Protein AF-A0A6A4H707-F1 (afdb_monomer)

Solvent-accessible surface area (backbone atoms only — not comparable to full-atom values): 4580 Å² total; per-residue (Å²): 111,70,75,61,55,54,73,74,42,97,46,69,77,78,44,74,48,73,55,83,44,72,50,46,94,70,74,72,66,71,91,64,78,84,57,60,93,97,51,85,66,78,84,84,80,76,89,64,88,66,73,68,53,73,45,57,37,32,30,38,84,87,46,76,78,48,104

Sequence (67 aa):
YMLCIAKLAPWLDMLLFIDEAACNAKTVLQKFGRAKCGHRCVQQRQFIRGERVSVLPAININRIVAY

Foldseek 3Di:
DVVVVVVVDPDQQVDKDKDKDKDFPPVPPVPDADDDPPDDRDDDDDPDVTDIDIDTWIDTPPGTPGD

Organism: NCBI:txid1447944

Secondary structure (DSSP, 8-state):
-HHHHTTT-SSGGG--EE--EEE-TT----SS----TTS-------------EEE--EE-SS-EEE-

Radius of gyration: 20.19 Å; Cα contacts (8 Å, |Δi|>4): 66; chains: 1; bounding box: 46×28×46 Å

Structure (mmCIF, N/CA/C/O backbone):
data_AF-A0A6A4H707-F1
#
_entry.id   AF-A0A6A4H707-F1
#
loop_
_atom_site.group_PDB
_atom_site.id
_atom_site.type_symbol
_atom_site.label_atom_id
_atom_site.label_alt_id
_atom_site.label_comp_id
_atom_site.label_asym_id
_atom_site.label_entity_id
_atom_site.label_seq_id
_atom_site.pdbx_PDB_ins_code
_atom_site.Cartn_x
_atom_site.Cartn_y
_atom_site.Cartn_z
_atom_site.occupancy
_atom_site.B_iso_or_equiv
_atom_site.auth_seq_id
_atom_site.auth_comp_id
_atom_site.auth_asym_id
_atom_site.auth_atom_id
_atom_site.pdbx_PDB_model_num
ATOM 1 N N . TYR A 1 1 ? 15.436 10.511 -3.875 1.00 60.94 1 TYR A N 1
ATOM 2 C CA . TYR A 1 1 ? 15.979 9.190 -4.251 1.00 60.94 1 TYR A CA 1
ATOM 3 C C . TYR A 1 1 ? 15.201 8.572 -5.416 1.00 60.94 1 TYR A C 1
ATOM 5 O O . TYR A 1 1 ? 15.783 8.407 -6.477 1.00 60.94 1 TYR A O 1
ATOM 13 N N . MET A 1 2 ? 13.882 8.368 -5.289 1.00 68.12 2 MET A N 1
ATOM 14 C CA . MET A 1 2 ? 12.997 7.861 -6.363 1.00 68.12 2 MET A CA 1
ATOM 15 C C . MET A 1 2 ? 13.129 8.593 -7.715 1.00 68.12 2 MET A C 1
ATOM 17 O O . MET A 1 2 ? 13.313 7.954 -8.745 1.00 68.12 2 MET A O 1
ATOM 21 N N . LEU A 1 3 ? 13.141 9.933 -7.715 1.00 69.00 3 LEU A N 1
ATOM 22 C CA . LEU A 1 3 ? 13.313 10.734 -8.940 1.00 69.00 3 LEU A CA 1
ATOM 23 C C . LEU A 1 3 ? 14.680 10.549 -9.624 1.00 69.00 3 LEU A C 1
ATOM 25 O O . LEU A 1 3 ? 14.797 10.804 -10.817 1.00 69.00 3 LEU A O 1
ATOM 29 N N . CYS A 1 4 ? 15.718 10.121 -8.898 1.00 74.94 4 CYS A N 1
ATOM 30 C CA . CYS A 1 4 ? 17.024 9.830 -9.494 1.00 74.94 4 CYS A CA 1
ATOM 31 C C . CYS A 1 4 ? 17.030 8.458 -10.178 1.00 74.94 4 CYS A C 1
ATOM 33 O O 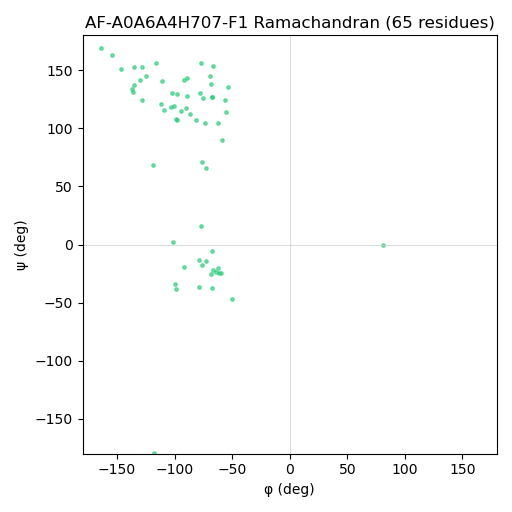. CYS A 1 4 ? 17.614 8.322 -11.245 1.00 74.94 4 CYS A O 1
ATOM 35 N N . ILE A 1 5 ? 16.339 7.471 -9.601 1.00 73.19 5 ILE A N 1
ATOM 36 C CA . ILE A 1 5 ? 16.183 6.132 -10.191 1.0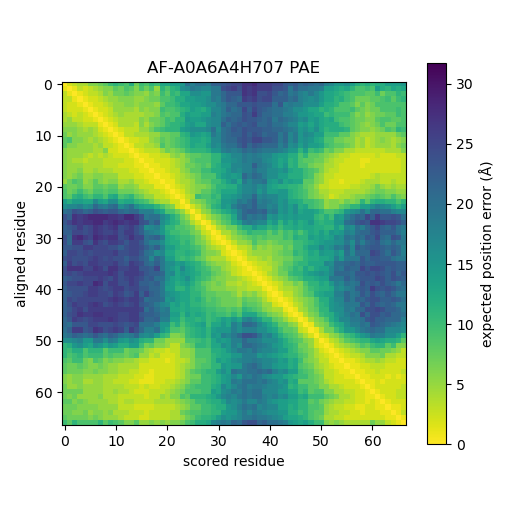0 73.19 5 ILE A CA 1
ATOM 37 C C . ILE A 1 5 ? 15.336 6.202 -11.465 1.00 73.19 5 ILE A C 1
ATOM 39 O O . ILE A 1 5 ? 15.668 5.561 -12.456 1.00 73.19 5 ILE A O 1
ATOM 43 N N . ALA A 1 6 ? 14.312 7.059 -11.486 1.00 72.00 6 ALA A N 1
ATOM 44 C CA . ALA A 1 6 ? 13.500 7.291 -12.680 1.00 72.00 6 ALA A CA 1
ATOM 45 C C . ALA A 1 6 ? 14.309 7.813 -13.882 1.00 72.00 6 ALA A C 1
ATOM 47 O O . ALA A 1 6 ? 13.914 7.588 -15.016 1.00 72.00 6 ALA A O 1
ATOM 48 N N . LYS A 1 7 ? 15.461 8.465 -13.660 1.00 79.94 7 LYS A N 1
ATOM 49 C CA . LYS A 1 7 ? 16.354 8.908 -14.746 1.00 79.94 7 LYS A CA 1
ATOM 50 C C . LYS A 1 7 ? 17.169 7.770 -15.368 1.00 79.94 7 LYS A C 1
ATOM 52 O O . LYS A 1 7 ? 17.717 7.954 -16.447 1.00 79.94 7 LYS A O 1
ATOM 57 N N . LEU A 1 8 ? 17.286 6.632 -14.680 1.00 81.00 8 LEU A N 1
ATOM 58 C CA . LEU A 1 8 ? 18.027 5.453 -15.141 1.00 81.00 8 LEU A CA 1
ATOM 59 C C . LEU A 1 8 ? 17.134 4.466 -15.900 1.00 81.00 8 LEU A C 1
ATOM 61 O O . LEU A 1 8 ? 17.646 3.633 -16.642 1.00 81.00 8 LEU A O 1
ATOM 65 N N . ALA A 1 9 ? 15.815 4.556 -15.720 1.00 80.00 9 ALA A N 1
ATOM 66 C CA . ALA A 1 9 ? 14.852 3.745 -16.444 1.00 80.00 9 ALA A CA 1
ATOM 67 C C . ALA A 1 9 ? 14.353 4.513 -17.680 1.00 80.00 9 ALA A C 1
ATOM 69 O O . ALA A 1 9 ? 13.685 5.535 -17.525 1.00 80.00 9 ALA A O 1
ATOM 70 N N . PRO A 1 10 ? 14.644 4.041 -18.904 1.00 80.31 10 PRO A N 1
ATOM 71 C CA . PRO A 1 10 ? 14.160 4.689 -20.122 1.00 80.31 10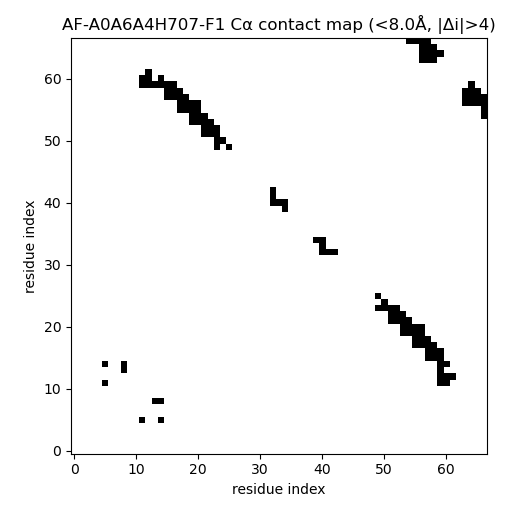 PRO A CA 1
ATOM 72 C C . PRO A 1 10 ? 12.633 4.610 -20.273 1.00 80.31 10 PRO A C 1
ATOM 74 O O . PRO A 1 10 ? 12.050 5.447 -20.957 1.00 80.31 10 PRO A O 1
ATOM 77 N N . TRP A 1 11 ? 11.986 3.648 -19.604 1.00 81.88 11 TRP A N 1
ATOM 78 C CA . TRP A 1 11 ? 10.535 3.468 -19.607 1.00 81.88 11 TRP A CA 1
ATOM 79 C C . TRP A 1 11 ? 10.016 3.207 -18.184 1.00 81.88 11 TRP A C 1
ATOM 81 O O . TRP A 1 11 ? 10.630 2.469 -17.410 1.00 81.88 11 TRP A O 1
ATOM 91 N N . LEU A 1 12 ? 8.892 3.831 -17.818 1.00 75.94 12 LEU A N 1
ATOM 92 C CA . LEU A 1 12 ? 8.330 3.803 -16.454 1.00 75.94 12 LEU A CA 1
ATOM 93 C C . LEU A 1 12 ? 7.787 2.430 -16.035 1.00 75.94 12 LEU A C 1
ATOM 95 O O . LEU A 1 12 ? 7.733 2.114 -14.851 1.00 75.94 12 LEU A O 1
ATOM 99 N N . ASP A 1 13 ? 7.402 1.608 -16.997 1.00 82.19 13 ASP A N 1
ATOM 100 C CA . ASP A 1 13 ? 6.936 0.233 -16.840 1.00 82.19 13 ASP A CA 1
ATOM 101 C C . ASP A 1 13 ? 8.057 -0.759 -16.489 1.00 82.19 13 ASP A C 1
ATOM 103 O O . ASP A 1 13 ? 7.761 -1.847 -15.993 1.00 82.19 13 ASP A O 1
ATOM 107 N N . MET A 1 14 ? 9.329 -0.368 -16.647 1.00 84.56 14 MET A N 1
ATOM 108 C CA . MET A 1 14 ? 10.483 -1.140 -16.162 1.00 84.56 14 MET A CA 1
ATOM 109 C C . MET A 1 14 ? 10.718 -0.976 -14.654 1.00 84.56 14 MET A C 1
ATOM 111 O O . MET A 1 14 ? 11.504 -1.721 -14.069 1.00 84.56 14 MET A O 1
ATOM 115 N N . LEU A 1 15 ? 10.069 0.003 -14.015 1.00 88.75 15 LEU A N 1
ATOM 116 C CA . LEU A 1 15 ? 10.205 0.245 -12.584 1.00 88.75 15 LEU A CA 1
ATOM 117 C C . LEU A 1 15 ? 9.184 -0.576 -11.798 1.00 88.75 15 LEU A C 1
ATOM 119 O O . LEU A 1 15 ? 7.977 -0.502 -12.037 1.00 88.75 15 LEU A O 1
ATOM 123 N N . LEU A 1 16 ? 9.692 -1.309 -10.810 1.00 89.31 16 LEU A N 1
ATOM 124 C CA . LEU A 1 16 ? 8.896 -1.988 -9.801 1.00 89.31 16 LEU A CA 1
ATOM 125 C C . LEU A 1 16 ? 9.139 -1.305 -8.454 1.00 89.31 16 LEU A C 1
ATOM 127 O O . LEU A 1 16 ? 10.273 -1.217 -7.981 1.00 89.31 16 LEU A O 1
ATOM 131 N N . PHE A 1 17 ? 8.069 -0.807 -7.854 1.00 87.75 17 PHE A N 1
ATOM 132 C CA . PHE A 1 17 ? 8.065 -0.184 -6.542 1.00 87.75 17 PHE A CA 1
ATOM 133 C C . PHE A 1 17 ? 7.608 -1.213 -5.521 1.00 87.75 17 PHE A C 1
ATOM 135 O O . PHE A 1 17 ? 6.581 -1.866 -5.703 1.00 87.75 17 PHE A O 1
ATOM 142 N N . ILE A 1 18 ? 8.386 -1.354 -4.457 1.00 91.19 18 ILE A N 1
ATOM 143 C CA . ILE A 1 18 ? 8.110 -2.272 -3.361 1.00 91.19 18 ILE A CA 1
ATOM 144 C C . ILE A 1 18 ? 8.202 -1.453 -2.082 1.00 91.19 18 ILE A C 1
ATOM 146 O O . ILE A 1 18 ? 9.218 -0.800 -1.844 1.00 91.19 18 ILE A O 1
ATOM 150 N N . ASP A 1 19 ? 7.137 -1.470 -1.292 1.00 89.38 19 ASP A N 1
ATOM 151 C CA . ASP A 1 19 ? 7.094 -0.826 0.016 1.00 89.38 19 ASP A CA 1
ATOM 152 C C . ASP A 1 19 ? 6.206 -1.634 0.959 1.00 89.38 19 ASP A C 1
ATOM 154 O O . ASP A 1 19 ? 5.272 -2.308 0.521 1.00 89.38 19 ASP A O 1
ATOM 158 N N . GLU A 1 20 ? 6.499 -1.583 2.255 1.00 90.38 20 GLU A N 1
ATOM 159 C CA . GLU A 1 20 ? 5.700 -2.290 3.249 1.00 90.38 20 GLU A CA 1
ATOM 160 C C . GLU A 1 20 ? 4.454 -1.468 3.588 1.00 90.38 20 GLU A C 1
ATOM 162 O O . GLU A 1 20 ? 4.496 -0.465 4.306 1.00 90.38 20 GLU A O 1
ATOM 167 N N . ALA A 1 21 ? 3.306 -1.938 3.113 1.00 85.06 21 ALA A N 1
ATOM 168 C CA . ALA A 1 21 ? 2.024 -1.419 3.538 1.00 85.06 21 ALA A CA 1
ATOM 169 C C . ALA A 1 21 ? 1.556 -2.199 4.761 1.00 85.06 21 ALA A C 1
ATOM 171 O O . ALA A 1 21 ? 1.715 -3.412 4.861 1.00 85.06 21 ALA A O 1
ATOM 172 N N . ALA A 1 22 ? 0.912 -1.519 5.700 1.00 82.44 22 ALA A N 1
ATOM 173 C CA . ALA A 1 22 ? 0.274 -2.226 6.788 1.00 82.44 22 ALA A CA 1
ATOM 174 C C . ALA A 1 22 ? -1.097 -1.665 7.091 1.00 82.44 22 ALA A C 1
ATOM 176 O O . ALA A 1 22 ? -1.280 -0.456 7.236 1.00 82.44 22 ALA A O 1
ATOM 177 N N . CYS A 1 23 ? -2.048 -2.573 7.235 1.00 73.88 23 CYS A N 1
ATOM 178 C CA . CYS A 1 23 ? -3.406 -2.261 7.610 1.00 73.88 23 CYS A CA 1
ATOM 179 C C . CYS A 1 23 ? -3.722 -2.890 8.967 1.00 73.88 23 CYS A C 1
ATOM 181 O O . CYS A 1 23 ? -3.104 -3.857 9.417 1.00 73.88 23 CYS A O 1
ATOM 183 N N . ASN A 1 24 ? -4.695 -2.313 9.657 1.00 71.81 24 ASN A N 1
ATOM 184 C CA . ASN A 1 24 ? -5.348 -2.984 10.765 1.00 71.81 24 ASN A CA 1
ATOM 185 C C . ASN A 1 24 ? -6.859 -2.921 10.519 1.00 71.81 24 ASN A C 1
ATOM 187 O O . ASN A 1 24 ? -7.354 -2.003 9.874 1.00 71.81 24 ASN A O 1
ATOM 191 N N . ALA A 1 25 ? -7.623 -3.879 11.040 1.00 62.62 25 ALA A N 1
ATOM 192 C CA . ALA A 1 25 ? -9.085 -3.850 10.916 1.00 62.62 25 ALA A CA 1
ATOM 193 C C . AL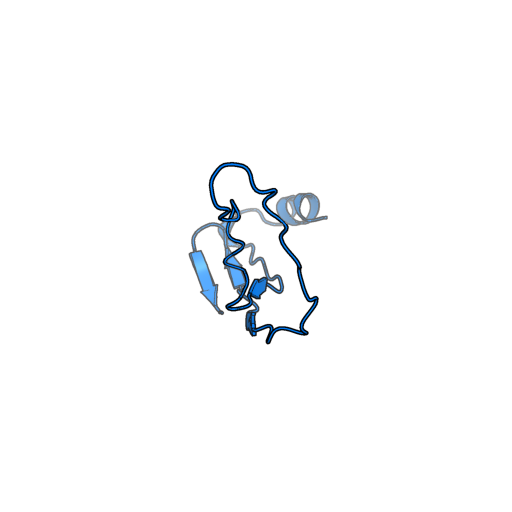A A 1 25 ? -9.733 -2.687 11.709 1.00 62.62 25 ALA A C 1
ATOM 195 O O . ALA A 1 25 ? -10.939 -2.466 11.640 1.00 62.62 25 ALA A O 1
ATOM 196 N N . LYS A 1 26 ? -8.932 -1.938 12.482 1.00 58.81 26 LYS A N 1
ATOM 197 C CA . LYS A 1 26 ? -9.360 -0.857 13.379 1.00 58.81 26 LYS A CA 1
ATOM 198 C C . LYS A 1 26 ? -9.135 0.545 12.794 1.00 58.81 26 LYS A C 1
ATOM 200 O O . LYS A 1 26 ? -9.487 1.521 13.453 1.00 58.81 26 LYS A O 1
ATOM 205 N N . THR A 1 27 ? -8.631 0.683 11.563 1.00 53.38 27 THR A N 1
ATOM 206 C CA . THR A 1 27 ? -8.496 1.972 10.858 1.00 53.38 27 THR A CA 1
ATOM 207 C C . THR A 1 27 ? -9.826 2.467 10.299 1.00 53.38 27 THR A C 1
ATOM 209 O O . THR A 1 27 ? -9.861 3.425 9.533 1.00 53.38 27 THR A O 1
ATOM 212 N N . VAL A 1 28 ? -10.954 1.922 10.759 1.00 54.66 28 VAL A N 1
ATOM 213 C CA . VAL A 1 28 ? -12.220 2.656 10.745 1.00 54.66 28 VAL A CA 1
ATOM 214 C C . VAL A 1 28 ? -12.180 3.674 11.887 1.00 54.66 28 VAL A C 1
ATOM 216 O O . VAL A 1 28 ? -12.842 3.548 12.916 1.00 54.66 28 VAL A O 1
ATOM 219 N N . LEU A 1 29 ? -11.353 4.705 11.722 1.00 62.41 29 LEU A N 1
ATOM 220 C CA . LEU A 1 29 ? -11.467 5.916 12.520 1.00 62.41 29 LEU A CA 1
ATOM 221 C C . LEU A 1 29 ? -12.835 6.522 12.200 1.00 62.41 29 LEU A C 1
ATOM 223 O O . LEU A 1 29 ? -13.034 7.095 11.130 1.00 62.41 29 LEU A O 1
ATOM 227 N N . GLN A 1 30 ? -13.798 6.385 13.115 1.00 60.03 30 GLN A N 1
ATOM 228 C CA . GLN A 1 30 ? -15.027 7.168 13.039 1.00 60.03 30 GLN A CA 1
ATOM 229 C C . GLN A 1 30 ? -14.629 8.646 12.998 1.00 60.03 30 GLN A C 1
ATOM 231 O O . GLN A 1 30 ? -14.054 9.170 13.953 1.00 60.03 30 GLN A O 1
ATOM 236 N N . LYS A 1 31 ? -14.908 9.303 11.867 1.00 62.25 31 LYS A N 1
ATOM 237 C CA . LYS A 1 31 ? -14.539 10.705 11.618 1.00 62.25 31 LYS A CA 1
ATOM 238 C C . LYS A 1 31 ? -15.201 11.661 12.617 1.00 62.25 31 LYS A C 1
ATOM 240 O O . LYS A 1 31 ? -14.666 12.728 12.893 1.00 62.25 31 LYS A O 1
ATOM 245 N N . PHE A 1 32 ? -16.333 11.243 13.184 1.00 66.50 32 PHE A N 1
ATOM 246 C CA . PHE A 1 32 ? -17.104 11.981 14.173 1.00 66.50 32 PHE A CA 1
ATOM 247 C C . PHE A 1 32 ? -17.535 11.032 15.290 1.00 66.50 32 PHE A C 1
ATOM 249 O O . PHE A 1 32 ? -18.065 9.954 15.012 1.00 66.50 32 PHE A O 1
ATOM 256 N N . GLY A 1 33 ? -17.317 11.422 16.544 1.00 69.19 33 GLY A N 1
ATOM 257 C CA . GLY A 1 33 ? -17.922 10.718 17.670 1.00 69.19 33 GLY A CA 1
ATOM 258 C C . GLY A 1 33 ? -19.399 11.099 17.814 1.00 69.19 33 GLY A C 1
ATOM 259 O O . GLY A 1 33 ? -19.836 12.149 17.343 1.00 69.19 33 GLY A O 1
ATOM 260 N N . ARG A 1 34 ? -20.189 10.228 18.443 1.00 72.69 34 ARG A N 1
ATOM 261 C CA . ARG A 1 34 ? -21.612 10.475 18.711 1.00 7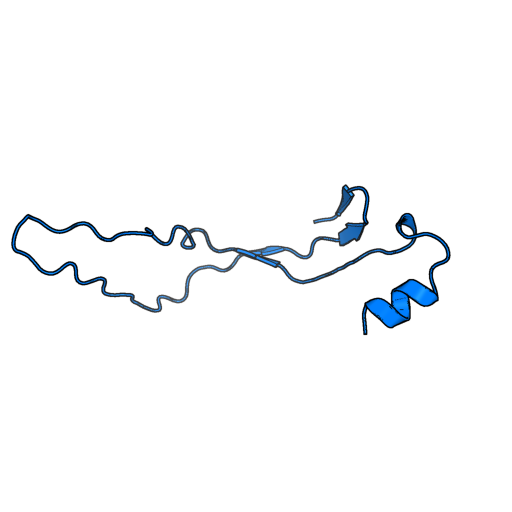2.69 34 ARG A CA 1
ATOM 262 C C . ARG A 1 34 ? -21.790 10.882 20.171 1.00 72.69 34 ARG A C 1
ATOM 264 O O . ARG A 1 34 ? -21.306 10.189 21.060 1.00 72.69 34 ARG A O 1
ATOM 271 N N . ALA A 1 35 ? -22.514 11.972 20.414 1.00 76.75 35 ALA A N 1
ATOM 272 C CA . ALA A 1 35 ? -22.948 12.388 21.745 1.00 76.75 35 ALA A CA 1
ATOM 273 C C . ALA A 1 35 ? -24.419 12.814 21.713 1.00 76.75 35 ALA A C 1
ATOM 275 O O . ALA A 1 35 ? -24.927 13.248 20.679 1.00 76.75 35 ALA A O 1
ATOM 276 N N . LYS A 1 36 ? -25.108 12.676 22.850 1.00 79.44 36 LYS A N 1
ATOM 277 C CA . LYS A 1 36 ? -26.461 13.219 23.022 1.00 79.44 36 LYS A CA 1
ATOM 278 C C . LYS A 1 36 ? -26.406 14.751 23.004 1.00 79.44 36 LYS A C 1
ATOM 280 O O . LYS A 1 36 ? -25.390 15.340 23.376 1.00 79.44 36 LYS A O 1
ATOM 285 N N . CYS A 1 37 ? -27.504 15.395 22.610 1.00 81.06 37 CYS A N 1
ATOM 286 C CA . CYS A 1 37 ? -27.605 16.856 22.618 1.00 81.06 37 CYS A CA 1
ATOM 287 C C . CYS A 1 37 ? -27.249 17.413 24.013 1.00 81.06 37 CYS A C 1
ATOM 289 O O . CYS A 1 37 ? -27.645 16.844 25.032 1.00 81.06 37 CYS A O 1
ATOM 291 N N . GLY A 1 38 ? -26.439 18.474 24.060 1.00 85.31 38 GLY A N 1
ATOM 292 C CA . GLY A 1 38 ? -25.957 19.083 25.308 1.00 85.31 38 GLY A CA 1
ATOM 293 C C . GLY A 1 38 ? -24.761 18.390 25.979 1.00 85.31 38 GLY A C 1
ATOM 294 O O . GLY A 1 38 ? -24.292 18.876 27.002 1.00 85.31 38 GLY A O 1
ATOM 295 N N . HIS A 1 39 ? -24.235 17.292 25.422 1.00 78.38 39 HIS A N 1
ATOM 296 C CA . HIS A 1 39 ? -23.091 16.573 25.994 1.00 78.38 39 HIS A CA 1
ATOM 297 C C . HIS A 1 39 ? -21.841 16.705 25.123 1.00 78.38 39 HIS A C 1
ATOM 299 O O . HIS A 1 39 ? -21.899 16.628 23.895 1.00 78.38 39 HIS A O 1
ATOM 305 N N . ARG A 1 40 ? -20.677 16.858 25.767 1.00 78.62 40 ARG A N 1
ATOM 306 C CA . ARG A 1 40 ? -19.389 16.874 25.067 1.00 78.62 40 ARG A CA 1
ATOM 307 C C . ARG A 1 40 ? -19.107 15.486 24.496 1.00 78.62 40 ARG A C 1
ATOM 309 O O . ARG A 1 40 ? -19.104 14.496 25.222 1.00 78.62 40 ARG A O 1
ATOM 316 N N . CYS A 1 41 ? -18.823 15.425 23.200 1.00 75.12 41 CYS A N 1
ATOM 317 C CA . CYS A 1 41 ? -18.338 14.206 22.575 1.00 75.12 41 CYS A CA 1
ATOM 318 C C . CYS A 1 41 ? -16.878 13.965 22.984 1.00 75.12 41 CYS A C 1
ATOM 320 O O . CYS A 1 41 ? -15.976 14.641 22.494 1.00 75.12 41 CYS A O 1
ATOM 322 N N . VAL A 1 42 ? -16.643 13.018 23.895 1.00 71.50 42 VAL A N 1
ATOM 323 C CA . VAL A 1 42 ? -15.299 12.618 24.334 1.00 71.50 42 VAL A CA 1
ATOM 324 C C . VAL A 1 42 ? -14.945 11.291 23.669 1.00 71.50 42 VAL A C 1
ATOM 326 O O . VAL A 1 42 ? -15.621 10.290 23.882 1.00 71.50 42 VAL A O 1
ATOM 329 N N . GLN A 1 43 ? -13.886 11.274 22.856 1.00 69.44 43 GLN A N 1
ATOM 330 C CA . GLN A 1 43 ? -13.342 10.039 22.293 1.00 69.44 43 GLN A CA 1
ATOM 331 C C . GLN A 1 43 ? -12.139 9.601 23.130 1.00 69.44 43 GLN A C 1
ATOM 333 O O . GLN A 1 43 ? -11.072 10.206 23.052 1.00 69.44 43 GLN A O 1
ATOM 338 N N . GLN A 1 44 ? -12.296 8.536 23.915 1.00 63.47 44 GLN A N 1
ATOM 339 C CA . GLN A 1 44 ? -11.175 7.906 24.606 1.00 63.47 44 GLN A CA 1
ATOM 340 C C . GLN A 1 44 ? -10.540 6.884 23.657 1.00 63.47 44 GLN A C 1
ATOM 342 O O . GLN A 1 44 ? -11.171 5.899 23.276 1.00 63.47 44 GLN A O 1
ATOM 347 N N . ARG A 1 45 ? -9.307 7.142 23.214 1.00 62.81 45 ARG A N 1
ATOM 348 C CA . ARG A 1 45 ? -8.553 6.211 22.366 1.00 62.81 45 ARG A CA 1
ATOM 349 C C . ARG A 1 45 ? -7.603 5.422 23.251 1.00 62.81 45 ARG A C 1
ATOM 351 O O . ARG A 1 45 ? -6.613 5.962 23.729 1.00 62.81 45 ARG A O 1
ATOM 358 N N . GLN A 1 46 ? -7.904 4.150 23.473 1.00 59.53 46 GLN A N 1
ATOM 359 C CA . GLN A 1 46 ? -6.903 3.232 23.996 1.00 59.53 46 GLN A CA 1
ATOM 360 C C . GLN A 1 46 ? -5.951 2.885 22.848 1.00 59.53 46 GLN A C 1
ATOM 362 O O . GLN A 1 46 ? -6.395 2.429 21.792 1.00 59.53 46 GLN A O 1
ATOM 367 N N . PHE A 1 47 ? -4.646 3.080 23.045 1.00 59.72 47 PHE A N 1
ATOM 368 C CA . PHE A 1 47 ? -3.616 2.500 22.179 1.00 59.72 47 PHE A CA 1
ATOM 369 C C . PHE A 1 47 ? -3.538 0.995 22.455 1.00 59.72 47 PHE A C 1
ATOM 371 O O . PHE A 1 47 ? -2.567 0.484 23.004 1.00 59.72 47 PHE A O 1
ATOM 378 N N . ILE A 1 48 ? -4.608 0.273 22.131 1.00 57.91 48 ILE A N 1
ATOM 379 C CA . ILE A 1 48 ? -4.588 -1.184 22.132 1.00 57.91 48 ILE A CA 1
ATOM 380 C C . ILE A 1 48 ? -3.656 -1.571 20.989 1.00 57.91 48 ILE A C 1
ATOM 382 O O . ILE A 1 48 ? -3.854 -1.100 19.866 1.00 57.91 48 ILE A O 1
ATOM 386 N N . ARG A 1 49 ? -2.650 -2.407 21.264 1.00 59.75 49 ARG A N 1
ATOM 387 C CA . ARG A 1 49 ? -1.795 -3.016 20.239 1.00 59.75 49 ARG A CA 1
ATOM 388 C C . ARG A 1 49 ? -2.702 -3.826 19.307 1.00 59.75 49 ARG A C 1
ATOM 390 O O . ARG A 1 49 ? -3.069 -4.954 19.610 1.00 59.75 49 ARG A O 1
ATOM 397 N N . GLY A 1 50 ? -3.198 -3.181 18.256 1.00 63.09 50 GLY A N 1
ATOM 398 C CA . GLY A 1 50 ? -4.058 -3.808 17.265 1.00 63.09 50 GLY A CA 1
ATOM 399 C C . GLY A 1 50 ? -3.243 -4.810 16.466 1.00 63.09 50 GLY A C 1
ATOM 400 O O . GLY A 1 50 ? -2.063 -4.570 16.208 1.00 63.09 50 GLY A O 1
ATOM 401 N N . GLU A 1 51 ? -3.865 -5.916 16.074 1.00 68.06 51 GLU A N 1
ATOM 402 C CA . GLU A 1 51 ? -3.286 -6.791 15.061 1.00 68.06 51 GLU A CA 1
ATOM 403 C C . GLU A 1 51 ? -3.029 -5.962 13.798 1.00 68.06 51 GLU A C 1
ATOM 405 O O . GLU A 1 51 ? -3.914 -5.255 13.302 1.00 68.06 51 GLU A O 1
ATOM 410 N N . ARG A 1 52 ? -1.776 -5.979 13.347 1.00 72.00 52 ARG A N 1
ATOM 411 C CA . ARG A 1 52 ? -1.299 -5.278 12.159 1.00 72.00 52 ARG A CA 1
ATOM 412 C C . ARG A 1 52 ? -1.009 -6.352 11.126 1.00 72.00 52 ARG A C 1
ATOM 414 O O . ARG A 1 52 ? -0.133 -7.180 11.350 1.00 72.00 52 ARG A O 1
ATOM 421 N N . VAL A 1 53 ? -1.754 -6.339 10.031 1.00 77.56 53 VAL A N 1
ATOM 422 C CA . VAL A 1 53 ? -1.442 -7.159 8.864 1.00 77.56 53 VAL A CA 1
ATOM 423 C C . VAL A 1 53 ? -0.532 -6.314 7.986 1.00 77.56 53 VAL A C 1
ATOM 425 O O . VAL A 1 53 ? -0.922 -5.222 7.568 1.00 77.56 53 VAL A O 1
ATOM 428 N N . SER A 1 54 ? 0.697 -6.772 7.768 1.00 82.44 54 SER A N 1
ATOM 429 C CA . SER A 1 54 ? 1.585 -6.191 6.765 1.00 82.44 54 SER A CA 1
ATOM 430 C C . SER A 1 54 ? 1.421 -6.928 5.441 1.00 82.44 54 SER A C 1
ATOM 432 O O . SER A 1 54 ? 1.214 -8.139 5.402 1.00 82.44 54 SER A O 1
ATOM 434 N N . VAL A 1 55 ? 1.467 -6.167 4.356 1.00 86.12 55 VAL A N 1
ATOM 435 C CA . VAL A 1 55 ? 1.461 -6.645 2.975 1.00 86.12 55 VAL A CA 1
ATOM 436 C C . VAL A 1 55 ? 2.621 -5.946 2.285 1.00 86.12 55 VAL A C 1
ATOM 438 O O . VAL A 1 55 ? 2.874 -4.768 2.551 1.00 86.12 55 VAL A O 1
ATOM 441 N N . LEU A 1 56 ? 3.328 -6.647 1.406 1.00 92.50 56 LEU A N 1
ATOM 442 C CA . LEU A 1 56 ? 4.514 -6.111 0.748 1.00 92.50 56 LEU A CA 1
ATOM 443 C C . LEU A 1 56 ? 4.269 -6.079 -0.765 1.00 92.50 56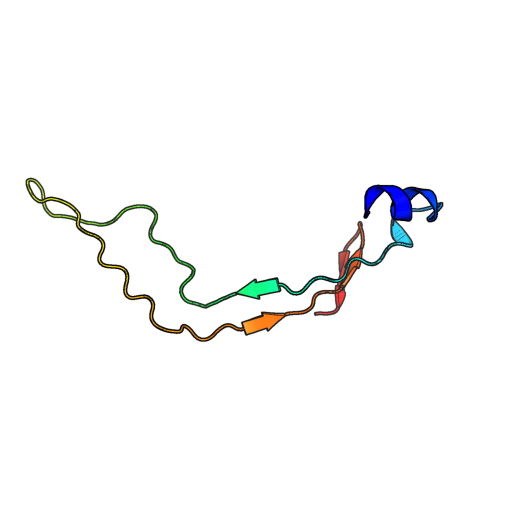 LEU A C 1
ATOM 445 O O . LEU A 1 56 ? 4.852 -6.866 -1.511 1.00 92.50 56 LEU A O 1
ATOM 449 N N . PRO A 1 57 ? 3.356 -5.199 -1.227 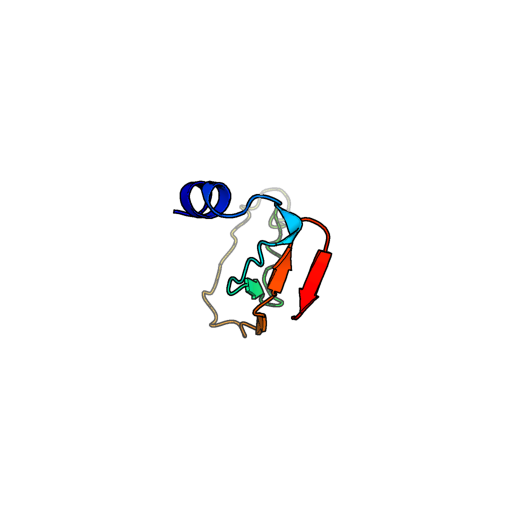1.00 90.19 57 PRO A N 1
ATOM 450 C CA . PRO A 1 57 ? 2.955 -5.190 -2.616 1.00 90.19 57 PRO A CA 1
ATOM 451 C C . PRO A 1 57 ? 4.101 -4.727 -3.510 1.00 90.19 57 PRO A C 1
ATOM 453 O O . PRO A 1 57 ? 4.787 -3.740 -3.237 1.00 90.19 57 PRO A O 1
ATOM 456 N N . ALA A 1 58 ? 4.239 -5.414 -4.636 1.00 91.25 58 ALA A N 1
ATOM 457 C CA . ALA A 1 58 ? 5.081 -4.981 -5.733 1.00 91.25 58 ALA A CA 1
ATOM 458 C C . ALA A 1 58 ? 4.189 -4.352 -6.806 1.00 91.25 58 ALA A C 1
ATOM 460 O O . ALA A 1 58 ? 3.302 -5.016 -7.352 1.00 9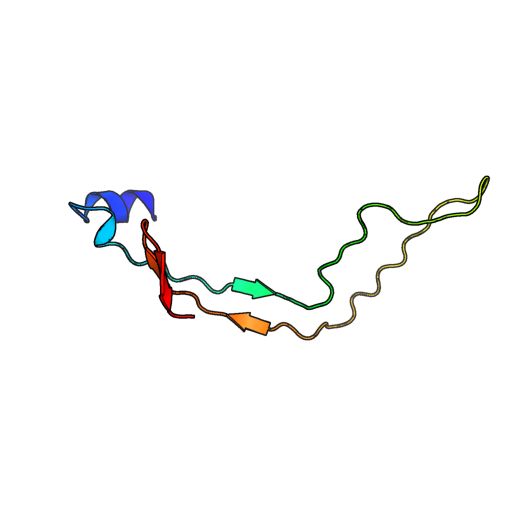1.25 58 ALA A O 1
ATOM 461 N N . ILE A 1 59 ? 4.405 -3.075 -7.112 1.00 92.06 59 ILE A N 1
ATOM 462 C CA . ILE A 1 59 ? 3.575 -2.303 -8.045 1.00 92.06 59 ILE A CA 1
ATOM 463 C C . ILE A 1 59 ? 4.427 -1.686 -9.149 1.00 92.06 59 ILE A C 1
ATOM 465 O O . ILE A 1 59 ? 5.556 -1.268 -8.913 1.00 92.06 59 ILE A O 1
ATOM 469 N N . ASN A 1 60 ? 3.886 -1.592 -10.358 1.00 90.12 60 ASN A N 1
ATOM 470 C CA . ASN A 1 60 ? 4.433 -0.742 -11.414 1.00 90.12 60 ASN A CA 1
ATOM 471 C C . ASN A 1 60 ? 3.401 0.333 -11.791 1.00 90.12 60 ASN A C 1
ATOM 473 O O . ASN A 1 60 ? 2.309 0.378 -11.224 1.00 90.12 60 ASN A O 1
ATOM 477 N N . ILE A 1 61 ? 3.723 1.200 -12.754 1.00 88.25 61 ILE A N 1
ATOM 478 C CA . ILE A 1 61 ? 2.817 2.292 -13.154 1.00 88.25 61 ILE A CA 1
ATOM 479 C C . ILE A 1 61 ? 1.471 1.811 -13.725 1.00 88.25 61 ILE A C 1
ATOM 481 O O . ILE A 1 61 ? 0.499 2.561 -13.725 1.00 88.25 61 ILE A O 1
ATOM 485 N N . ASN A 1 62 ? 1.398 0.561 -14.185 1.00 89.00 62 ASN A N 1
ATOM 486 C CA . ASN A 1 62 ? 0.222 0.016 -14.856 1.00 89.00 62 ASN A CA 1
ATOM 487 C C . ASN A 1 62 ? -0.650 -0.838 -13.928 1.00 89.00 62 ASN A C 1
ATOM 489 O O . ASN A 1 62 ? -1.864 -0.896 -14.116 1.00 89.00 62 ASN A O 1
ATOM 493 N N . ARG A 1 63 ? -0.052 -1.559 -12.971 1.00 89.00 63 ARG A N 1
ATOM 494 C CA . ARG A 1 63 ? -0.757 -2.536 -12.136 1.00 89.00 63 ARG A CA 1
ATOM 495 C C . ARG A 1 63 ? 0.018 -2.946 -10.886 1.00 89.00 63 ARG A C 1
ATOM 497 O O . ARG A 1 63 ? 1.225 -2.750 -10.760 1.00 89.00 63 ARG A O 1
ATOM 504 N N . ILE A 1 64 ? -0.695 -3.645 -10.010 1.00 90.12 64 ILE A N 1
ATOM 505 C CA . ILE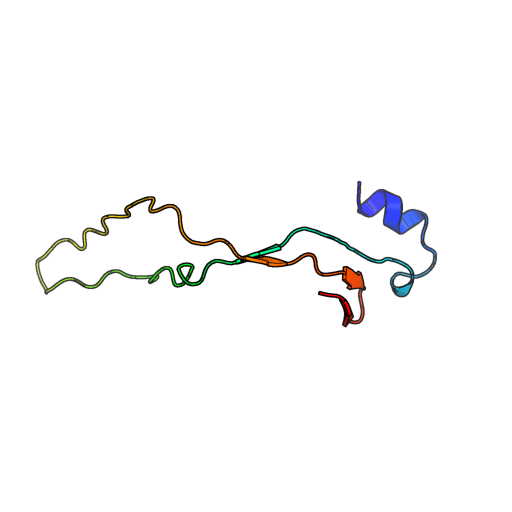 A 1 64 ? -0.096 -4.460 -8.956 1.00 90.12 64 ILE A CA 1
ATOM 506 C C . ILE A 1 64 ? 0.393 -5.770 -9.583 1.00 90.12 64 ILE A C 1
ATOM 508 O O . ILE A 1 64 ? -0.329 -6.413 -10.347 1.00 90.12 64 ILE A O 1
ATOM 512 N N . VAL A 1 65 ? 1.643 -6.128 -9.304 1.00 92.00 65 VAL A N 1
ATOM 513 C CA . VAL A 1 65 ? 2.320 -7.311 -9.851 1.00 92.00 65 VAL A CA 1
ATOM 514 C C . VAL A 1 65 ? 2.282 -8.472 -8.857 1.00 92.00 65 VAL A C 1
ATOM 516 O O . VAL A 1 65 ? 2.095 -9.609 -9.280 1.00 92.00 65 VAL A O 1
ATOM 519 N N . ALA A 1 66 ? 2.426 -8.187 -7.560 1.00 88.75 66 ALA A N 1
ATOM 520 C CA . ALA A 1 66 ? 2.376 -9.168 -6.474 1.00 88.75 66 ALA A CA 1
ATOM 521 C C . ALA A 1 66 ? 1.939 -8.512 -5.148 1.00 88.75 66 ALA A C 1
ATOM 523 O O . ALA A 1 66 ? 1.994 -7.283 -5.031 1.00 88.75 66 ALA A O 1
ATOM 524 N N . TYR A 1 67 ? 1.527 -9.334 -4.175 1.00 85.88 67 TYR A N 1
ATOM 525 C CA . TYR A 1 67 ? 1.131 -8.952 -2.811 1.00 85.88 67 TYR A CA 1
ATOM 526 C C . TYR A 1 67 ? 1.961 -9.692 -1.765 1.00 85.88 67 TYR A C 1
ATOM 528 O O . TYR A 1 67 ? 2.301 -10.866 -2.044 1.00 85.88 67 TYR A O 1
#

Mean predicted aligned error: 11.72 Å

pLDDT: mean 76.47, std 11.23, range [53.38, 92.5]